Protein AF-A0A661LA38-F1 (afdb_monomer)

Nearest PDB structures (foldseek):
  2ra9-assembly1_A  TM=7.154E-01  e=1.379E-01  Shewanella baltica OS155
  2re3-assembly1_A  TM=6.544E-01  e=1.147E-01  Ruegeria pomeroyi DSS-3
  6suj-assembly1_DDD  TM=2.551E-01  e=2.344E+00  Streptomyces sp. Ag82_O1-9
  3cm1-assembly1_C  TM=2.655E-01  e=6.678E+00  Thermobifida fusca YX

Structure (mmCIF, N/CA/C/O backbone):
data_AF-A0A661LA38-F1
#
_entry.id   AF-A0A661LA38-F1
#
loop_
_atom_site.group_PDB
_atom_site.id
_atom_site.type_symbol
_atom_site.label_atom_id
_atom_site.label_alt_id
_atom_site.label_comp_id
_atom_site.label_asym_id
_atom_site.label_entity_id
_atom_site.label_seq_id
_atom_site.pdbx_PDB_ins_code
_atom_site.Cartn_x
_atom_site.Cartn_y
_atom_site.Cartn_z
_atom_site.occupancy
_atom_site.B_iso_or_equiv
_atom_site.auth_seq_id
_atom_site.auth_comp_id
_atom_site.auth_asym_id
_atom_site.auth_atom_id
_atom_site.pdbx_PDB_model_num
ATOM 1 N N . LYS A 1 1 ? -4.216 9.935 -5.821 1.00 85.38 1 LYS A N 1
ATOM 2 C CA . LYS A 1 1 ? -3.545 8.917 -6.667 1.00 85.38 1 LYS A CA 1
ATOM 3 C C . LYS A 1 1 ? -2.161 8.637 -6.099 1.00 85.38 1 LYS A C 1
ATOM 5 O O . LYS A 1 1 ? -1.563 9.574 -5.585 1.00 85.38 1 LYS A O 1
ATOM 10 N N . ALA A 1 2 ? -1.675 7.401 -6.190 1.00 92.56 2 ALA A N 1
ATOM 11 C CA . ALA A 1 2 ? -0.333 7.002 -5.764 1.00 92.56 2 ALA A CA 1
ATOM 12 C C . ALA A 1 2 ? 0.274 6.060 -6.815 1.00 92.56 2 ALA A C 1
ATOM 14 O O . ALA A 1 2 ? -0.468 5.340 -7.482 1.00 92.56 2 ALA A O 1
ATOM 15 N N . ILE A 1 3 ? 1.598 6.084 -6.975 1.00 96.44 3 ILE A N 1
ATOM 16 C CA . ILE A 1 3 ? 2.334 5.202 -7.890 1.00 96.44 3 ILE A CA 1
ATOM 17 C C . ILE A 1 3 ? 3.153 4.227 -7.054 1.00 96.44 3 ILE A C 1
ATOM 19 O O . ILE A 1 3 ? 3.867 4.651 -6.146 1.00 96.44 3 ILE A O 1
ATOM 23 N N . ILE A 1 4 ? 3.076 2.941 -7.381 1.00 96.44 4 ILE A N 1
ATOM 24 C CA . ILE A 1 4 ? 3.899 1.902 -6.761 1.00 96.44 4 ILE A CA 1
ATOM 25 C C . ILE A 1 4 ? 5.012 1.467 -7.705 1.00 96.44 4 ILE A C 1
ATOM 27 O O . ILE A 1 4 ? 4.859 1.452 -8.926 1.00 96.44 4 ILE A O 1
ATOM 31 N N . HIS A 1 5 ? 6.153 1.130 -7.114 1.00 97.25 5 HIS A N 1
ATOM 32 C CA . HIS A 1 5 ? 7.319 0.600 -7.805 1.00 97.25 5 HIS A CA 1
ATOM 33 C C . HIS A 1 5 ? 7.477 -0.861 -7.402 1.00 97.25 5 HIS A C 1
ATOM 35 O O . HIS A 1 5 ? 7.631 -1.165 -6.218 1.00 97.25 5 HIS A O 1
ATOM 41 N N . LEU A 1 6 ? 7.422 -1.756 -8.381 1.00 96.38 6 LEU A N 1
ATOM 42 C CA . LEU A 1 6 ? 7.499 -3.189 -8.147 1.00 96.38 6 LEU A CA 1
ATOM 43 C C . LEU A 1 6 ? 8.950 -3.671 -8.201 1.00 96.38 6 LEU A C 1
ATOM 45 O O . LEU A 1 6 ? 9.818 -3.056 -8.823 1.00 96.38 6 LEU A O 1
ATOM 49 N N . SER A 1 7 ? 9.217 -4.805 -7.554 1.00 94.06 7 SER A N 1
ATOM 50 C CA . SER A 1 7 ? 10.556 -5.406 -7.515 1.00 94.06 7 SER A CA 1
ATOM 51 C C . SER A 1 7 ? 11.058 -5.876 -8.883 1.00 94.06 7 SER A C 1
ATOM 53 O O . SER A 1 7 ? 12.258 -6.051 -9.056 1.00 94.06 7 SER A O 1
ATOM 55 N N . ASP A 1 8 ? 10.160 -6.064 -9.854 1.00 94.12 8 ASP A N 1
ATOM 56 C CA . ASP A 1 8 ? 10.496 -6.371 -11.251 1.00 94.12 8 ASP A CA 1
ATOM 57 C C . ASP A 1 8 ? 10.899 -5.123 -12.069 1.00 94.12 8 ASP A C 1
ATOM 59 O O . ASP A 1 8 ? 11.117 -5.214 -13.275 1.00 94.12 8 ASP A O 1
ATOM 63 N N . GLY A 1 9 ? 10.987 -3.952 -11.425 1.00 96.50 9 GLY A N 1
ATOM 64 C CA . GLY A 1 9 ? 11.364 -2.678 -12.040 1.00 96.50 9 GLY A CA 1
ATOM 65 C C . GLY A 1 9 ? 10.209 -1.922 -12.702 1.00 96.50 9 GLY A C 1
ATOM 66 O O . GLY A 1 9 ? 10.400 -0.785 -13.140 1.00 96.50 9 GLY A O 1
ATOM 67 N N . THR A 1 10 ? 9.011 -2.505 -12.766 1.00 96.69 10 THR A N 1
ATOM 68 C CA . THR A 1 10 ? 7.836 -1.833 -13.334 1.00 96.69 10 THR A CA 1
ATOM 69 C C . THR A 1 10 ? 7.182 -0.869 -12.343 1.00 96.69 10 THR A C 1
ATOM 71 O O . THR A 1 10 ? 7.449 -0.888 -11.138 1.00 96.69 10 THR A O 1
ATOM 74 N N . LYS A 1 11 ? 6.321 0.007 -12.868 1.00 97.06 11 LYS A N 1
ATOM 75 C CA . LYS A 1 11 ? 5.522 0.949 -12.084 1.00 97.06 11 LYS A CA 1
ATOM 76 C C . LYS A 1 11 ? 4.083 0.910 -12.557 1.00 97.06 11 LYS A C 1
ATOM 78 O O . LYS A 1 11 ? 3.842 0.786 -13.756 1.00 97.06 11 LYS A O 1
ATOM 83 N N . GLU A 1 12 ? 3.157 1.088 -11.634 1.00 97.12 12 GLU A N 1
ATOM 84 C CA . GLU A 1 12 ? 1.732 1.187 -11.940 1.00 97.12 12 GLU A CA 1
ATOM 85 C C . GLU A 1 12 ? 1.009 2.059 -10.907 1.00 97.12 12 GLU A C 1
ATOM 87 O O . GLU A 1 12 ? 1.563 2.377 -9.847 1.00 97.12 12 GLU A O 1
ATOM 92 N N . GLU A 1 13 ? -0.199 2.519 -11.249 1.00 96.38 13 GLU A N 1
ATOM 93 C CA . GLU A 1 13 ? -1.058 3.200 -10.277 1.00 96.38 13 GLU A CA 1
ATOM 94 C C . GLU A 1 13 ? -1.457 2.197 -9.184 1.00 96.3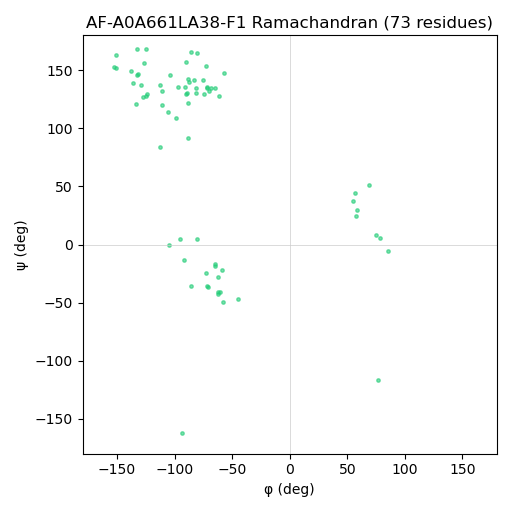8 13 GLU A C 1
ATOM 96 O O . GLU A 1 13 ? -1.829 1.064 -9.480 1.00 96.38 13 GLU A O 1
ATOM 101 N N . LEU A 1 14 ? -1.374 2.611 -7.918 1.00 96.00 14 LEU A N 1
ATOM 102 C CA . LEU A 1 14 ? -1.901 1.825 -6.806 1.00 96.00 14 LEU A CA 1
ATOM 103 C C . LEU A 1 14 ? -3.412 1.659 -6.985 1.00 96.00 14 LEU A C 1
ATOM 105 O O . LEU A 1 14 ? -4.108 2.668 -7.083 1.00 96.00 14 LEU A O 1
ATOM 109 N N . GLU A 1 15 ? -3.907 0.422 -6.936 1.00 95.88 15 GLU A N 1
ATOM 110 C CA . GLU A 1 15 ? -5.335 0.095 -6.843 1.00 95.88 15 GLU A CA 1
ATOM 111 C C . GLU A 1 15 ? -5.753 0.033 -5.357 1.00 95.88 15 GLU A C 1
ATOM 113 O O . GLU A 1 15 ? -5.630 -1.022 -4.726 1.00 95.88 15 GLU A O 1
ATOM 118 N N . PRO A 1 16 ? -6.227 1.131 -4.735 1.00 95.50 16 PRO A N 1
ATOM 119 C CA . PRO A 1 16 ? -6.327 1.224 -3.276 1.00 95.50 16 PRO A CA 1
ATOM 120 C C . PRO A 1 16 ? -7.458 0.360 -2.706 1.00 95.50 16 PRO A C 1
ATOM 122 O O . PRO A 1 16 ? -7.391 -0.078 -1.563 1.00 95.50 16 PRO A O 1
ATOM 125 N N . GLU A 1 17 ? -8.472 0.062 -3.520 1.00 96.06 17 GLU A N 1
ATOM 126 C CA . GLU A 1 17 ? -9.573 -0.849 -3.180 1.00 96.06 17 GLU A CA 1
ATOM 127 C C . GLU A 1 17 ? -9.113 -2.297 -2.976 1.00 96.06 17 GLU A C 1
ATOM 129 O O . GLU A 1 17 ? -9.832 -3.111 -2.398 1.00 96.06 17 GLU A O 1
ATOM 134 N N . THR A 1 18 ? -7.906 -2.619 -3.443 1.00 96.19 18 THR A N 1
ATOM 135 C CA . THR A 1 18 ? -7.304 -3.945 -3.316 1.00 96.19 18 THR A CA 1
ATOM 136 C C . THR A 1 18 ? -6.386 -4.065 -2.104 1.00 96.19 18 THR A C 1
ATOM 138 O O . THR A 1 18 ? -5.744 -5.101 -1.956 1.00 96.19 18 THR A O 1
ATOM 141 N N . LEU A 1 19 ? -6.288 -3.034 -1.254 1.00 96.81 19 LEU A N 1
ATOM 142 C CA . LEU A 1 19 ? -5.466 -3.075 -0.047 1.00 96.81 19 LEU A CA 1
ATOM 143 C C . LEU A 1 19 ? -6.053 -4.017 1.002 1.00 96.81 19 LEU A C 1
ATOM 145 O O . LEU A 1 19 ? -7.232 -3.931 1.358 1.00 96.81 19 LEU A O 1
ATOM 149 N N . PHE A 1 20 ? -5.197 -4.872 1.552 1.00 97.00 20 PHE A N 1
ATOM 150 C CA . PHE A 1 20 ? -5.556 -5.736 2.666 1.00 97.00 20 PHE A CA 1
ATOM 151 C C . PHE A 1 20 ? -4.349 -6.070 3.541 1.00 97.00 20 PHE A C 1
ATOM 153 O O . PHE A 1 20 ? -3.210 -6.098 3.077 1.00 97.00 20 PHE A O 1
ATOM 160 N N . VAL A 1 21 ? -4.613 -6.331 4.815 1.00 95.94 21 VAL A N 1
ATOM 161 C CA . VAL A 1 21 ? -3.658 -6.910 5.754 1.00 95.94 21 VAL A CA 1
ATOM 162 C C . VAL A 1 21 ? -3.768 -8.427 5.658 1.00 95.94 21 VAL A C 1
ATOM 164 O O . VAL A 1 21 ? -4.853 -8.993 5.810 1.00 95.94 21 VAL A O 1
ATOM 167 N N . GLY A 1 22 ? -2.640 -9.052 5.335 1.00 93.88 22 GLY A N 1
ATOM 168 C CA . GLY A 1 22 ? -2.471 -10.491 5.239 1.00 93.88 22 GLY A CA 1
ATOM 169 C C . GLY A 1 22 ? -1.953 -11.114 6.530 1.00 93.88 22 GLY A C 1
ATOM 170 O O . GLY A 1 22 ? -1.963 -10.503 7.599 1.00 93.88 22 GLY A O 1
ATOM 171 N N . ASN A 1 23 ? -1.437 -12.334 6.404 1.00 90.00 23 ASN A N 1
ATOM 172 C CA . ASN A 1 23 ? -0.760 -13.022 7.500 1.00 90.00 23 ASN A CA 1
ATOM 173 C C . ASN A 1 23 ? 0.419 -12.192 8.039 1.00 90.00 23 ASN A C 1
ATOM 175 O O . ASN A 1 23 ? 1.080 -11.474 7.284 1.00 90.00 23 ASN A O 1
ATOM 179 N N . GLU A 1 24 ? 0.680 -12.325 9.343 1.00 88.81 24 GLU A N 1
ATOM 180 C CA . GLU A 1 24 ? 1.762 -11.623 10.055 1.00 88.81 24 GLU A CA 1
ATOM 181 C C . GLU A 1 24 ? 1.672 -10.085 9.976 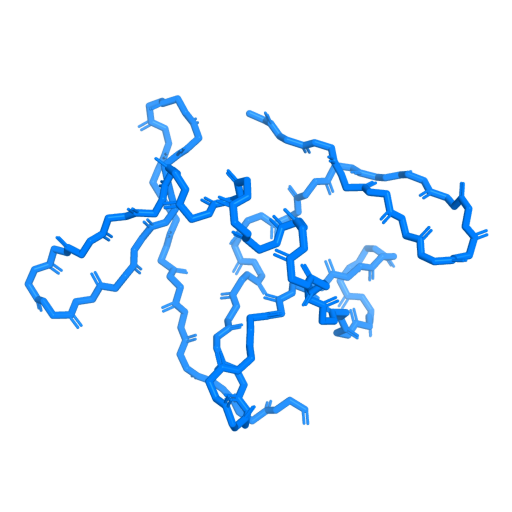1.00 88.81 24 GLU A C 1
ATOM 183 O O . GLU A 1 24 ? 2.693 -9.397 9.976 1.00 88.81 24 GLU A O 1
ATOM 188 N N . ASP A 1 25 ? 0.452 -9.546 9.870 1.00 89.06 25 ASP A N 1
ATOM 189 C CA . ASP A 1 25 ? 0.170 -8.106 9.776 1.00 89.06 25 ASP A CA 1
ATOM 190 C C . ASP A 1 25 ? 0.857 -7.409 8.585 1.00 89.06 25 ASP A C 1
ATOM 192 O O . ASP A 1 25 ? 1.106 -6.200 8.581 1.00 89.06 25 ASP A O 1
ATOM 196 N N . VAL A 1 26 ? 1.169 -8.171 7.532 1.00 94.06 26 VAL A N 1
ATOM 197 C CA . VAL A 1 26 ? 1.809 -7.637 6.329 1.00 94.06 26 VAL A CA 1
ATOM 198 C C . VAL A 1 26 ? 0.762 -6.987 5.431 1.00 94.06 26 VAL A C 1
ATOM 200 O O . VAL A 1 26 ? -0.250 -7.595 5.096 1.00 94.06 26 VAL A O 1
ATOM 203 N N . LEU A 1 27 ? 1.022 -5.757 4.988 1.00 96.38 27 LEU A N 1
ATOM 204 C CA . LEU A 1 27 ? 0.148 -5.052 4.054 1.00 96.38 27 LEU A CA 1
ATOM 205 C C . LEU A 1 27 ? 0.398 -5.501 2.608 1.00 96.38 27 LEU A C 1
ATOM 207 O O . LEU A 1 27 ? 1.544 -5.546 2.147 1.00 96.38 27 LEU A O 1
ATOM 211 N N . TYR A 1 28 ? -0.684 -5.753 1.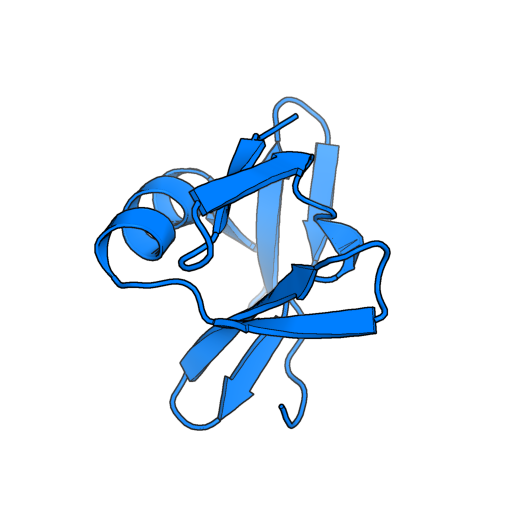877 1.00 97.19 28 TYR A N 1
ATOM 212 C CA . TYR A 1 28 ? -0.699 -6.148 0.472 1.00 97.19 28 TYR A CA 1
ATOM 213 C C . TYR A 1 28 ? -1.592 -5.225 -0.353 1.00 97.19 28 TYR A C 1
ATOM 215 O O . TYR A 1 28 ? -2.542 -4.640 0.159 1.00 97.19 28 TYR A O 1
ATOM 223 N N . CYS A 1 29 ? -1.315 -5.152 -1.652 1.00 96.50 29 CYS A N 1
ATOM 224 C CA . CYS A 1 29 ? -2.270 -4.727 -2.677 1.00 96.50 29 CYS A CA 1
ATOM 225 C C . CYS A 1 29 ? -2.229 -5.717 -3.844 1.00 96.50 29 CYS A C 1
ATOM 227 O O . CYS A 1 29 ? -1.318 -6.548 -3.923 1.00 96.50 29 CYS A O 1
ATOM 229 N N . LYS A 1 30 ? -3.193 -5.643 -4.762 1.00 96.56 30 LYS A N 1
ATOM 230 C CA . LYS A 1 30 ? -3.109 -6.384 -6.020 1.00 96.56 30 LYS A CA 1
ATOM 231 C C . LYS A 1 30 ? -2.388 -5.562 -7.081 1.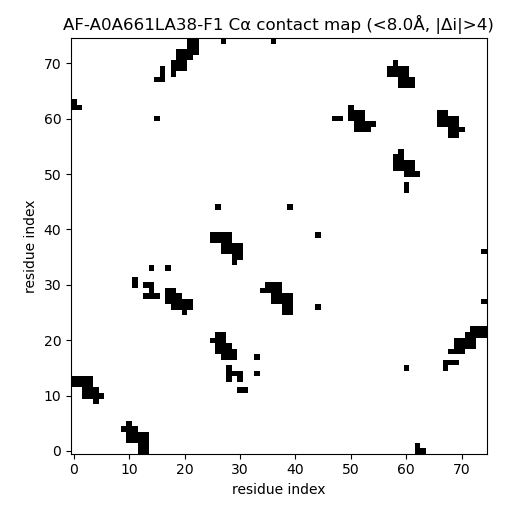00 96.56 30 LYS A C 1
ATOM 233 O O . LYS A 1 30 ? -2.571 -4.354 -7.178 1.00 96.56 30 LYS A O 1
ATOM 238 N N . VAL A 1 31 ? -1.591 -6.258 -7.882 1.00 96.75 31 VAL A N 1
ATOM 239 C CA . VAL A 1 31 ? -0.761 -5.697 -8.950 1.00 96.75 31 VAL A CA 1
ATOM 240 C C . VAL A 1 31 ? -1.052 -6.371 -10.286 1.00 96.75 31 VAL A C 1
ATOM 242 O O . VAL A 1 31 ? -1.698 -7.427 -10.344 1.00 96.75 31 VAL A O 1
ATOM 245 N N . LYS A 1 32 ? -0.540 -5.785 -11.374 1.00 96.19 32 LYS A N 1
ATOM 246 C CA . LYS A 1 32 ? -0.692 -6.289 -12.750 1.00 96.19 32 LYS A CA 1
ATOM 247 C C . LYS A 1 32 ? -2.162 -6.445 -13.157 1.00 96.19 32 LYS A C 1
ATOM 249 O O . LYS A 1 32 ? -2.550 -7.464 -13.739 1.00 96.19 32 LYS A O 1
ATOM 254 N N . GLY A 1 33 ? -2.969 -5.433 -12.834 1.00 92.81 33 GLY A N 1
ATOM 255 C CA . GLY A 1 33 ? -4.409 -5.399 -13.101 1.00 92.81 33 GLY A CA 1
ATOM 256 C C . GLY A 1 33 ? -5.181 -6.399 -12.244 1.00 92.81 33 GLY A C 1
ATOM 257 O O . GLY A 1 33 ? -5.905 -7.240 -12.777 1.00 92.81 33 GLY A O 1
ATOM 258 N N . GLY A 1 34 ? -4.961 -6.375 -10.929 1.00 93.69 34 GLY A N 1
ATOM 259 C CA . GLY A 1 34 ? -5.699 -7.222 -9.991 1.00 93.69 34 GLY A CA 1
ATOM 260 C C . GLY A 1 34 ? -5.309 -8.711 -9.951 1.00 93.69 34 GLY A C 1
ATOM 261 O O . GLY A 1 34 ? -6.011 -9.497 -9.310 1.00 93.69 34 GLY A O 1
ATOM 262 N N . LYS A 1 35 ? -4.236 -9.136 -10.633 1.00 95.00 35 LYS A N 1
ATOM 263 C CA . LYS A 1 35 ? -3.921 -10.566 -10.838 1.00 95.00 35 LYS A CA 1
ATOM 264 C C . LYS A 1 35 ? -3.124 -11.205 -9.711 1.00 95.00 35 LYS A C 1
ATOM 266 O O . LYS A 1 35 ? -3.333 -12.380 -9.425 1.00 95.00 35 LYS A O 1
ATOM 271 N N . PHE A 1 36 ? -2.208 -10.460 -9.099 1.00 95.19 36 PHE A N 1
ATOM 272 C CA . PHE A 1 36 ? -1.285 -11.008 -8.104 1.00 95.19 36 PHE A CA 1
ATOM 273 C C . PHE A 1 36 ? -1.295 -10.157 -6.837 1.00 95.19 36 PHE A C 1
ATOM 275 O O . PHE A 1 36 ? -1.267 -8.933 -6.960 1.00 95.19 36 PHE A O 1
ATOM 282 N N . PRO A 1 37 ? -1.306 -10.753 -5.633 1.00 95.44 37 PRO A N 1
ATOM 283 C CA . PRO A 1 37 ? -1.026 -10.011 -4.414 1.00 95.44 37 PRO A CA 1
ATOM 284 C C . PRO A 1 37 ? 0.467 -9.663 -4.351 1.00 95.44 37 PRO A C 1
ATOM 286 O O . PRO A 1 37 ? 1.333 -10.502 -4.606 1.00 95.44 37 PRO A O 1
ATOM 289 N N . ALA A 1 38 ? 0.778 -8.423 -3.991 1.00 95.94 38 ALA A N 1
ATOM 290 C CA . ALA A 1 38 ? 2.134 -7.957 -3.748 1.00 95.94 38 ALA A CA 1
ATOM 291 C C . ALA A 1 38 ? 2.226 -7.339 -2.355 1.00 95.94 38 ALA A C 1
ATOM 293 O O . ALA A 1 38 ? 1.453 -6.445 -2.006 1.00 95.94 38 ALA A O 1
ATOM 294 N N . ARG A 1 39 ? 3.196 -7.811 -1.567 1.00 96.06 39 ARG A N 1
ATOM 295 C CA . ARG A 1 39 ? 3.477 -7.261 -0.239 1.00 96.06 39 ARG A CA 1
ATOM 296 C C . ARG A 1 39 ? 4.207 -5.929 -0.340 1.00 96.06 39 ARG A C 1
ATOM 298 O O . ARG A 1 39 ? 5.138 -5.782 -1.137 1.00 96.06 39 ARG A O 1
ATOM 305 N N . PHE A 1 40 ? 3.867 -5.001 0.541 1.00 96.31 40 PHE A N 1
ATOM 306 C CA . PHE A 1 40 ? 4.656 -3.793 0.729 1.00 96.31 40 PHE A CA 1
ATOM 307 C C . PHE A 1 40 ? 5.944 -4.117 1.487 1.00 96.31 40 PHE A C 1
ATOM 309 O O . PHE A 1 40 ? 5.940 -4.738 2.549 1.00 96.31 40 PHE A O 1
ATOM 316 N N . LEU A 1 41 ? 7.078 -3.666 0.950 1.00 94.94 41 LEU A N 1
ATOM 317 C CA . LEU A 1 41 ? 8.325 -3.640 1.710 1.00 94.94 41 LEU A CA 1
ATOM 318 C C . LEU A 1 41 ? 8.264 -2.529 2.759 1.00 94.94 41 LEU A C 1
ATOM 320 O O . LEU A 1 41 ? 7.610 -1.511 2.540 1.00 94.94 41 LEU A O 1
ATOM 324 N N . ARG A 1 42 ? 9.014 -2.686 3.858 1.00 93.75 42 ARG A N 1
ATOM 325 C CA . ARG A 1 42 ? 9.026 -1.732 4.984 1.00 93.75 42 ARG A CA 1
ATOM 326 C C . ARG A 1 42 ? 9.108 -0.255 4.555 1.00 93.75 42 ARG A C 1
ATOM 328 O O . ARG A 1 42 ? 8.291 0.514 5.047 1.00 93.75 42 ARG A O 1
ATOM 335 N N . PRO A 1 43 ? 9.995 0.168 3.627 1.00 94.12 43 PRO A N 1
ATOM 336 C CA . PRO A 1 43 ? 10.053 1.575 3.222 1.00 94.12 43 PRO A CA 1
ATOM 337 C C . PRO A 1 43 ? 8.759 2.073 2.565 1.00 94.12 43 PRO A C 1
ATOM 339 O O . PRO A 1 43 ? 8.293 3.164 2.876 1.00 94.12 43 PRO A O 1
ATOM 342 N N . ALA A 1 44 ? 8.162 1.265 1.686 1.00 94.75 44 ALA A N 1
ATOM 343 C CA . ALA A 1 44 ? 6.920 1.612 1.001 1.00 94.75 44 ALA A CA 1
ATOM 344 C C . ALA A 1 44 ? 5.717 1.565 1.955 1.00 94.75 44 ALA A C 1
ATOM 346 O O . ALA A 1 44 ? 4.836 2.415 1.869 1.00 94.75 44 ALA A O 1
ATOM 347 N N . TYR A 1 45 ? 5.713 0.616 2.898 1.00 95.25 45 TYR A N 1
ATOM 348 C CA . TYR A 1 45 ? 4.723 0.557 3.969 1.00 95.25 45 TYR A CA 1
ATOM 349 C C . TYR A 1 45 ? 4.727 1.841 4.800 1.00 95.25 45 TYR A C 1
ATOM 351 O O . TYR A 1 45 ? 3.670 2.431 4.978 1.00 95.25 45 TYR A O 1
ATOM 359 N N . TYR A 1 46 ? 5.893 2.310 5.261 1.00 94.62 46 TYR A N 1
ATOM 360 C CA . TYR A 1 46 ? 5.957 3.524 6.080 1.00 94.62 46 TYR A CA 1
ATOM 361 C C . TYR A 1 46 ? 5.461 4.763 5.330 1.00 94.62 46 TYR A C 1
ATOM 363 O O . TYR A 1 46 ? 4.695 5.530 5.900 1.00 94.62 46 TYR A O 1
ATOM 371 N N . GLN A 1 47 ? 5.811 4.913 4.048 1.00 94.50 47 GLN A N 1
ATOM 372 C CA . GLN A 1 47 ? 5.281 6.003 3.217 1.00 94.50 47 GLN A CA 1
ATOM 373 C C . GLN A 1 47 ? 3.758 5.936 3.088 1.00 94.50 47 GLN A C 1
ATOM 375 O O . GLN A 1 47 ? 3.077 6.953 3.151 1.00 94.50 47 GLN A O 1
ATOM 380 N N . LEU A 1 48 ? 3.205 4.735 2.915 1.00 94.62 48 LEU A N 1
ATOM 381 C CA . LEU A 1 48 ? 1.761 4.569 2.815 1.00 94.62 48 LEU A CA 1
ATOM 382 C C . LEU A 1 48 ? 1.066 4.795 4.165 1.00 94.62 48 LEU A C 1
ATOM 384 O O . LEU A 1 48 ? -0.010 5.384 4.203 1.00 94.62 48 LEU A O 1
ATOM 388 N N . ALA A 1 49 ? 1.689 4.368 5.265 1.00 94.12 49 ALA A N 1
ATOM 389 C CA . ALA A 1 49 ? 1.160 4.473 6.620 1.00 94.12 49 ALA A CA 1
ATOM 390 C C . ALA A 1 49 ? 0.944 5.924 7.073 1.00 94.12 49 ALA A C 1
ATOM 392 O O . ALA A 1 49 ? 0.013 6.175 7.830 1.00 94.12 49 ALA A O 1
ATOM 393 N N . GLU A 1 50 ? 1.709 6.889 6.551 1.00 95.50 50 GLU A N 1
ATOM 394 C CA . GLU A 1 50 ? 1.468 8.329 6.772 1.00 95.50 50 GLU A CA 1
ATOM 395 C C . GLU A 1 50 ? 0.076 8.788 6.300 1.00 95.50 50 GLU A C 1
ATOM 397 O O . GLU A 1 50 ? -0.461 9.796 6.765 1.00 95.50 50 GLU A O 1
ATOM 402 N N . HIS A 1 51 ? -0.529 8.031 5.386 1.00 96.19 51 HIS A N 1
ATOM 403 C CA . HIS A 1 51 ? -1.852 8.279 4.831 1.00 96.19 51 HIS A CA 1
ATOM 404 C C . HIS A 1 51 ? -2.926 7.329 5.376 1.00 96.19 51 HIS A C 1
ATOM 406 O O . HIS A 1 51 ? -4.091 7.443 4.984 1.00 96.19 51 HIS A O 1
ATOM 412 N N . ILE A 1 52 ? -2.564 6.396 6.260 1.00 96.00 52 ILE A N 1
ATOM 413 C CA . ILE A 1 52 ? -3.503 5.469 6.889 1.00 96.00 52 ILE A CA 1
ATOM 414 C C . ILE A 1 52 ? -4.016 6.085 8.188 1.00 96.00 52 ILE A C 1
ATOM 416 O O . ILE A 1 52 ? -3.252 6.634 8.980 1.00 96.00 52 ILE A O 1
ATOM 420 N N . ARG A 1 53 ? -5.325 5.991 8.421 1.00 96.56 53 ARG A N 1
ATOM 421 C CA . ARG A 1 53 ? -5.943 6.366 9.695 1.00 96.56 53 ARG A CA 1
ATOM 422 C C . ARG A 1 53 ? -6.877 5.270 10.165 1.00 96.56 53 ARG A C 1
ATOM 424 O O . ARG A 1 53 ? -7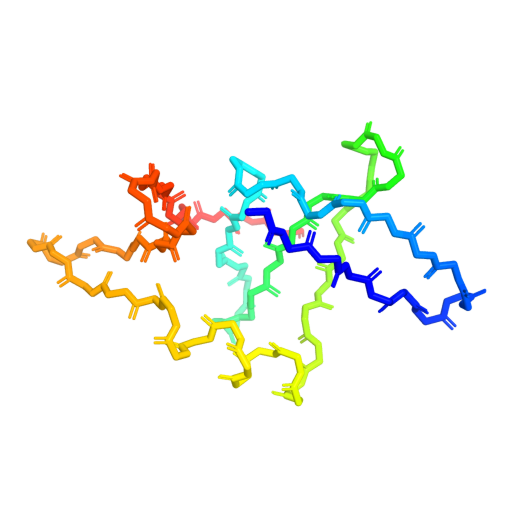.516 4.596 9.357 1.00 96.56 53 ARG A O 1
ATOM 431 N N . GLU A 1 54 ? -6.943 5.124 11.476 1.00 95.38 54 GLU A N 1
ATOM 432 C CA . GLU A 1 54 ? -7.921 4.284 12.144 1.00 95.38 54 GLU A CA 1
ATOM 433 C C . GLU A 1 54 ? -9.168 5.117 12.454 1.00 95.38 54 GLU A C 1
ATOM 435 O O . GLU A 1 54 ? -9.073 6.210 13.013 1.00 95.38 54 GLU A O 1
ATOM 440 N N . GLU A 1 55 ? -10.336 4.605 12.082 1.00 95.75 55 GLU A N 1
ATOM 441 C CA . GLU A 1 55 ? -11.633 5.160 12.454 1.00 95.75 55 GLU A CA 1
ATOM 442 C C . GLU A 1 55 ? -12.524 4.009 12.931 1.00 95.75 55 GLU A C 1
ATOM 444 O O . GLU A 1 55 ? -12.753 3.057 12.186 1.00 95.75 55 GLU A O 1
ATOM 449 N N . GLU A 1 56 ? -13.006 4.084 14.177 1.00 94.19 56 GLU A N 1
ATOM 450 C CA . GLU A 1 56 ? -13.888 3.072 14.793 1.00 94.19 56 GLU A CA 1
ATOM 451 C C . GLU A 1 56 ? -13.321 1.634 14.758 1.00 94.19 56 GLU A C 1
ATOM 453 O O . GLU A 1 56 ? -14.054 0.667 14.565 1.00 94.19 56 GLU A O 1
ATOM 458 N N . GLY A 1 57 ? -12.002 1.476 14.936 1.00 91.81 57 GLY A N 1
ATOM 459 C CA . GLY A 1 57 ? -11.327 0.170 14.908 1.00 91.81 57 GLY A CA 1
ATOM 460 C C . GLY A 1 57 ? -11.087 -0.395 13.504 1.00 91.81 57 GLY A C 1
ATOM 461 O O . GLY A 1 57 ? -10.618 -1.523 13.366 1.00 91.81 57 GLY A O 1
ATOM 462 N N . GLN A 1 58 ? -11.391 0.373 12.455 1.00 94.19 58 GLN A N 1
ATOM 463 C CA . GLN A 1 58 ? -11.132 0.010 11.067 1.00 94.19 58 GLN A CA 1
ATOM 464 C C . GLN A 1 58 ? -10.073 0.936 10.463 1.00 94.19 58 GLN A C 1
ATOM 466 O O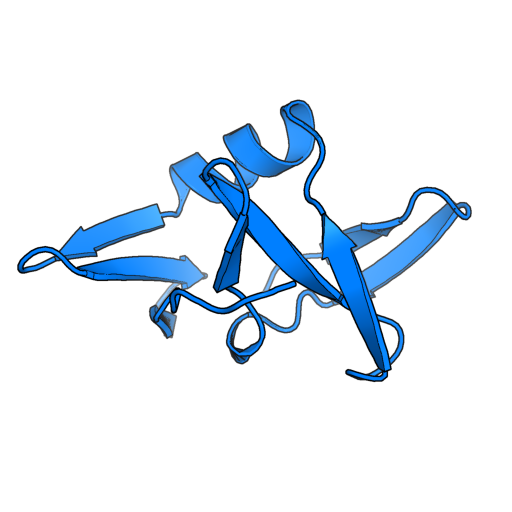 . GLN A 1 58 ? -10.110 2.154 10.624 1.00 94.19 58 GLN A O 1
ATOM 471 N N . PHE A 1 59 ? -9.138 0.356 9.713 1.00 95.56 59 PHE A N 1
ATOM 472 C CA . PHE A 1 59 ? -8.103 1.105 9.006 1.00 95.56 59 PHE A CA 1
ATOM 473 C C . PHE A 1 59 ? -8.562 1.542 7.620 1.00 95.56 59 PHE A C 1
ATOM 475 O O . PHE A 1 59 ? -9.185 0.773 6.878 1.00 95.56 59 PHE A O 1
ATOM 482 N N . TYR A 1 60 ? -8.195 2.768 7.259 1.00 97.31 60 TYR A N 1
ATOM 483 C CA . TYR A 1 60 ? -8.495 3.362 5.968 1.00 97.31 60 TYR A CA 1
ATOM 484 C C . TYR A 1 60 ? -7.286 4.095 5.402 1.00 97.31 60 TYR A C 1
ATOM 486 O O . TYR A 1 60 ? -6.608 4.827 6.119 1.00 97.31 60 TYR A O 1
ATOM 494 N N . LEU A 1 61 ? -7.059 3.952 4.100 1.00 97.12 61 LEU A N 1
ATOM 495 C CA . LEU A 1 61 ? -6.111 4.767 3.354 1.00 97.12 61 LEU A CA 1
ATOM 496 C C . LEU A 1 61 ? -6.806 6.022 2.811 1.00 97.12 61 LEU A C 1
ATOM 498 O O . LEU A 1 61 ? -7.836 5.926 2.140 1.00 97.12 61 LEU A O 1
ATOM 502 N N . PHE A 1 62 ? -6.198 7.185 3.035 1.00 96.50 62 PHE A N 1
ATOM 503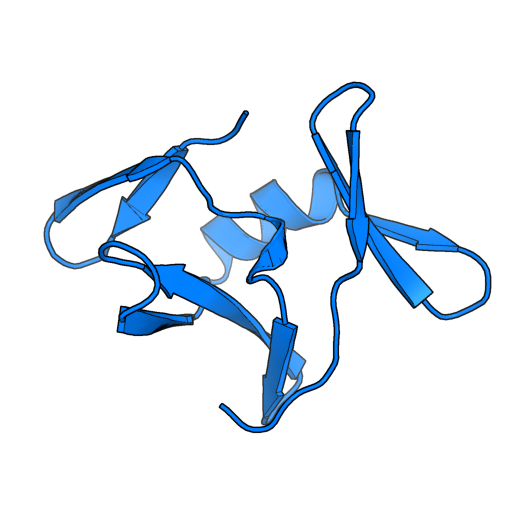 C CA . PHE A 1 62 ? -6.658 8.470 2.515 1.00 96.50 62 PHE A CA 1
ATOM 504 C C . PHE A 1 62 ? -5.767 8.943 1.369 1.00 96.50 62 PHE A C 1
ATOM 506 O O . PHE A 1 62 ? -4.609 9.302 1.570 1.00 96.50 62 PHE A O 1
ATOM 513 N N . LEU A 1 63 ? -6.317 9.014 0.156 1.00 94.19 63 LEU A N 1
ATOM 514 C CA . LEU A 1 63 ? -5.616 9.564 -1.007 1.00 94.19 63 LEU A CA 1
ATOM 515 C C . LEU A 1 63 ? -6.288 10.863 -1.449 1.00 94.19 63 LEU A C 1
ATOM 517 O O . LEU A 1 63 ? -7.108 10.891 -2.368 1.00 94.19 63 LEU A O 1
ATOM 521 N N . GLY A 1 64 ? -5.915 11.962 -0.796 1.00 90.12 64 GLY A N 1
ATOM 522 C CA . GLY A 1 64 ? -6.571 13.254 -0.979 1.00 90.12 64 GLY A CA 1
ATOM 523 C C . GLY A 1 64 ? -7.906 13.291 -0.238 1.00 90.12 64 GLY A C 1
ATOM 524 O O . GLY A 1 64 ? -7.921 13.216 0.986 1.00 90.12 64 GLY A O 1
ATOM 525 N N . LYS A 1 65 ? -9.016 13.432 -0.974 1.00 91.31 65 LYS A N 1
ATOM 526 C CA . LYS A 1 65 ? -10.383 13.405 -0.412 1.00 91.31 65 LYS A CA 1
ATOM 527 C C . LYS A 1 65 ? -11.007 12.007 -0.406 1.00 91.31 65 LYS A C 1
ATOM 529 O O . LYS A 1 65 ? -12.022 11.806 0.250 1.00 91.31 65 LYS A O 1
ATOM 534 N N . GLU A 1 66 ? -10.403 11.072 -1.133 1.00 95.00 66 GLU A N 1
ATOM 535 C CA . GLU A 1 66 ? -10.892 9.703 -1.263 1.00 95.00 66 GLU A CA 1
ATOM 536 C C . GLU A 1 66 ? -10.434 8.846 -0.080 1.00 95.00 66 GLU A C 1
ATOM 538 O O . GLU A 1 66 ? -9.288 8.962 0.372 1.00 95.00 66 GLU A O 1
ATOM 543 N N . LYS A 1 67 ? -11.323 7.963 0.379 1.00 95.56 67 LYS A N 1
ATOM 544 C CA . LYS A 1 67 ? -11.131 7.069 1.525 1.00 95.56 67 LYS A CA 1
ATOM 545 C C . LYS A 1 67 ? -11.339 5.619 1.087 1.00 95.56 67 LYS A C 1
ATOM 547 O O . LYS A 1 67 ? -12.376 5.298 0.515 1.00 95.56 67 LYS A O 1
ATOM 552 N N . TYR A 1 68 ? -10.391 4.743 1.415 1.00 97.00 68 TYR A N 1
ATOM 553 C CA . TYR A 1 68 ? -10.405 3.329 1.024 1.00 97.00 68 TYR A CA 1
ATOM 554 C C . TYR A 1 68 ? -10.226 2.429 2.245 1.00 97.00 68 TYR A C 1
ATOM 556 O O . TYR A 1 68 ? -9.275 2.608 2.999 1.00 97.00 68 TYR A O 1
ATOM 564 N N . SER A 1 69 ? -11.123 1.466 2.458 1.00 96.81 69 SER A N 1
ATOM 565 C CA . SER A 1 69 ? -11.027 0.520 3.581 1.00 96.81 69 SER A CA 1
ATOM 566 C C . SER A 1 69 ? -9.903 -0.491 3.371 1.00 96.81 69 SER A C 1
ATOM 568 O O . SER A 1 69 ? -9.839 -1.100 2.304 1.00 96.81 69 SER A O 1
ATOM 570 N N . ILE A 1 70 ? -9.102 -0.744 4.403 1.00 96.75 70 ILE A N 1
ATOM 571 C CA . ILE A 1 70 ? -8.081 -1.796 4.401 1.00 96.75 70 ILE A CA 1
ATOM 572 C C . ILE A 1 70 ? -8.650 -3.020 5.114 1.00 96.75 70 ILE A C 1
ATOM 574 O O . ILE A 1 70 ? -8.853 -3.010 6.325 1.00 96.75 70 ILE A O 1
ATOM 578 N N . LYS A 1 71 ? -8.946 -4.077 4.362 1.00 94.00 71 LYS A N 1
ATOM 579 C CA . LYS A 1 71 ? -9.578 -5.286 4.912 1.00 94.00 71 LYS A CA 1
ATOM 580 C C . LYS A 1 71 ? -8.534 -6.246 5.480 1.00 94.00 71 LYS A C 1
ATOM 582 O O . LYS A 1 71 ? -7.358 -6.128 5.162 1.00 94.00 71 LYS A O 1
ATOM 587 N N . TYR A 1 72 ? -8.973 -7.228 6.256 1.00 93.50 72 TYR A N 1
ATOM 588 C CA . TYR A 1 72 ? -8.162 -8.399 6.593 1.00 93.50 72 TYR A CA 1
ATOM 589 C C . TYR A 1 72 ? -8.524 -9.547 5.647 1.00 93.50 72 TYR A C 1
ATOM 591 O O . TYR A 1 72 ? -9.706 -9.765 5.372 1.00 93.50 72 TYR A O 1
ATOM 599 N N . SER A 1 73 ? -7.525 -10.248 5.116 1.00 91.06 73 SER A N 1
ATOM 600 C CA . SER A 1 73 ? -7.717 -11.406 4.234 1.00 91.06 73 SER A CA 1
ATOM 601 C C . SER A 1 73 ? -6.531 -12.353 4.343 1.00 91.06 73 SER A C 1
ATOM 603 O O . SER A 1 73 ? -5.414 -11.916 4.587 1.00 91.06 73 SER A O 1
ATOM 605 N N . GLU A 1 74 ? -6.745 -13.639 4.084 1.00 80.00 74 GLU A N 1
ATOM 606 C CA . GLU A 1 74 ? -5.637 -14.561 3.826 1.00 80.00 74 GLU A CA 1
ATOM 607 C C . GLU A 1 74 ? -4.988 -14.185 2.479 1.00 80.00 74 GLU A C 1
ATOM 609 O O . GLU A 1 74 ? -5.699 -13.848 1.524 1.00 80.00 74 GLU A O 1
ATOM 614 N N . ALA A 1 75 ? -3.650 -14.143 2.449 1.00 66.00 75 ALA A N 1
ATOM 615 C CA . ALA A 1 75 ? -2.834 -13.746 1.296 1.00 66.00 75 ALA A CA 1
ATOM 616 C C . ALA A 1 75 ? -2.365 -14.961 0.489 1.00 66.00 75 ALA A C 1
ATOM 618 O O . ALA A 1 75 ? -1.963 -15.958 1.133 1.00 66.00 75 ALA A O 1
#

Radius of gyration: 11.72 Å; Cα contacts (8 Å, |Δi|>4): 121; chains: 1; bounding box: 25×28×28 Å

Mean predicted aligned error: 2.78 Å

Solvent-accessible surface area (backbone atoms only — not comparable to full-atom v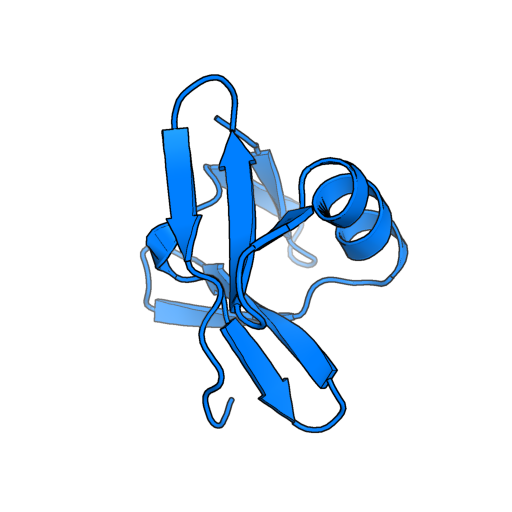alues): 4506 Å² total; per-residue (Å²): 122,53,78,43,77,47,96,87,73,48,73,48,74,58,49,59,81,48,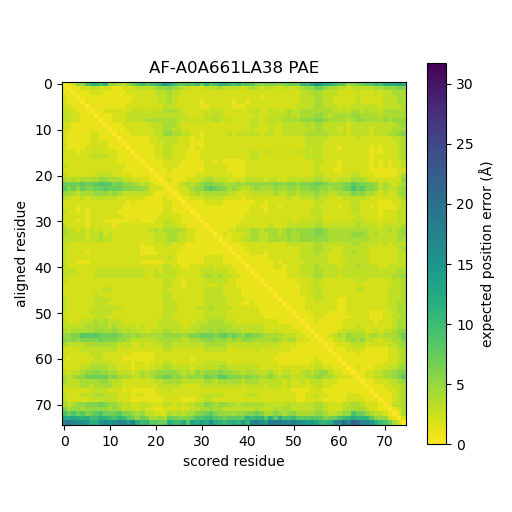28,27,33,26,69,93,76,38,47,30,30,37,38,88,87,70,71,41,85,42,72,56,53,71,74,58,40,55,64,51,49,79,36,45,46,76,55,98,91,39,44,30,41,46,51,84,93,46,78,31,62,46,43,80,47,89,116

Secondary structure (DSSP, 8-state):
--EEE-TTS-EEE--GGG-EE-GGG-EEEEETTTTEEEEPPHHHHHHHHTTEEEETTEEEEEETTEEEE-EE---

Sequence (75 aa):
KAIIHLSDGTKEELEPETLFVGNEDVLYCKVKGGKFPARFLRPAYYQLAEHIREEEGQFYLFLGKEKYSIKYSEA

pLDDT: mean 94.34, std 4.32, range [66.0, 97.31]

Foldseek 3Di:
DDKDQDPVRDIDDFPQQQWEQAPPRWIWGADPVNDDIDTDDPVRVVVQVVQWDDDPNWIWGDDDPDIYTHYYDHD